Protein AF-A0A3D3W5W2-F1 (afdb_monomer_lite)

Structure (mmCIF, N/CA/C/O backbone):
data_AF-A0A3D3W5W2-F1
#
_entry.id   AF-A0A3D3W5W2-F1
#
loop_
_atom_site.group_PDB
_atom_site.id
_atom_site.type_symbol
_atom_site.label_atom_id
_atom_site.label_alt_id
_atom_site.label_comp_id
_atom_site.label_asym_id
_atom_site.label_entity_id
_atom_site.label_seq_id
_atom_site.pdbx_PDB_ins_code
_atom_site.Cartn_x
_atom_site.Cartn_y
_atom_site.Cartn_z
_atom_site.occupancy
_atom_site.B_iso_or_equiv
_atom_site.auth_seq_id
_atom_site.auth_comp_id
_atom_site.auth_asym_id
_atom_site.auth_atom_id
_atom_site.pdbx_PDB_model_num
ATOM 1 N N . MET A 1 1 ? -45.439 21.645 -24.881 1.00 37.16 1 MET A N 1
ATOM 2 C CA . MET A 1 1 ? -45.543 20.196 -24.596 1.00 37.16 1 MET A CA 1
ATOM 3 C C . MET A 1 1 ? -44.352 19.544 -25.280 1.00 37.16 1 MET A C 1
ATOM 5 O O . MET A 1 1 ? -44.329 19.489 -26.495 1.00 37.16 1 MET A O 1
ATOM 9 N N . SER A 1 2 ? -43.215 19.519 -24.592 1.00 44.22 2 SER A N 1
ATOM 10 C CA . SER A 1 2 ? -42.729 18.391 -23.783 1.00 44.22 2 SER A CA 1
ATOM 11 C C . SER A 1 2 ? -42.219 17.242 -24.650 1.00 44.22 2 SER A C 1
ATOM 13 O O . SER A 1 2 ? -42.988 16.425 -25.145 1.00 44.22 2 SER A O 1
ATOM 15 N N . SER A 1 3 ? -40.905 17.219 -24.826 1.00 42.53 3 SER A N 1
ATOM 16 C CA . SER A 1 3 ? -40.090 16.011 -24.955 1.00 42.53 3 SER A CA 1
ATOM 17 C C . SER A 1 3 ? -38.682 16.429 -24.550 1.00 42.53 3 SER A C 1
ATOM 19 O O . SER A 1 3 ? -37.838 16.736 -25.384 1.00 42.53 3 SER A O 1
ATOM 21 N N . ALA A 1 4 ? -38.497 16.586 -23.239 1.00 44.78 4 ALA A N 1
ATOM 22 C CA . ALA A 1 4 ? -37.175 16.690 -22.652 1.00 44.78 4 ALA A CA 1
ATOM 23 C C . ALA A 1 4 ? -36.595 15.274 -22.603 1.00 44.78 4 ALA A C 1
ATOM 25 O O . ALA A 1 4 ? -37.154 14.385 -21.965 1.00 44.78 4 ALA A O 1
ATOM 26 N N . ASN A 1 5 ? -35.513 15.091 -23.346 1.00 48.34 5 ASN A N 1
ATOM 27 C CA . ASN A 1 5 ? -34.549 14.018 -23.191 1.00 48.34 5 ASN A CA 1
ATOM 28 C C . ASN A 1 5 ? -33.901 14.175 -21.803 1.00 48.34 5 ASN A C 1
ATOM 30 O O . ASN A 1 5 ? -33.282 15.218 -21.587 1.00 48.34 5 ASN A O 1
ATOM 34 N N . PRO A 1 6 ? -34.046 13.239 -20.849 1.00 50.38 6 PRO A N 1
ATOM 35 C CA . PRO A 1 6 ? -33.199 13.261 -19.671 1.00 50.38 6 PRO A CA 1
ATOM 36 C C . PRO A 1 6 ? -31.834 12.738 -20.107 1.00 50.38 6 PRO A C 1
ATOM 38 O O . PRO A 1 6 ? -31.633 11.542 -20.318 1.00 50.38 6 PRO A O 1
ATOM 41 N N . GLU A 1 7 ? -30.927 13.679 -20.338 1.00 49.38 7 GLU A N 1
ATOM 42 C CA . GLU A 1 7 ? -29.509 13.399 -20.445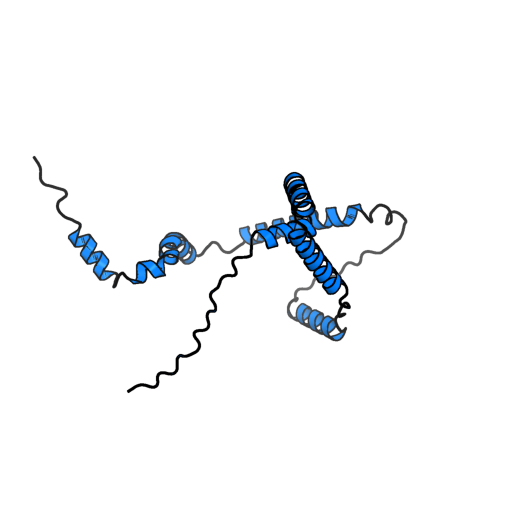 1.00 49.38 7 GLU A CA 1
ATOM 43 C C . GLU A 1 7 ? -29.081 12.614 -19.204 1.00 49.38 7 GLU A C 1
ATOM 45 O O . GLU A 1 7 ? -29.350 13.006 -18.074 1.00 49.38 7 GLU A O 1
ATOM 50 N N . SER A 1 8 ? -28.489 11.455 -19.482 1.00 48.88 8 SER A N 1
ATOM 51 C CA . SER A 1 8 ? -27.499 10.742 -18.686 1.00 48.88 8 SER A CA 1
ATOM 52 C C . SER A 1 8 ? -26.697 11.690 -17.787 1.00 48.88 8 SER A C 1
ATOM 54 O O . SER A 1 8 ? -25.636 12.173 -18.179 1.00 48.88 8 SER A O 1
ATOM 56 N N . GLU A 1 9 ? -27.205 11.926 -16.583 1.00 44.78 9 GLU A N 1
ATOM 57 C CA . GLU A 1 9 ? -26.443 12.471 -15.470 1.00 44.78 9 GLU A CA 1
ATOM 58 C C . GLU A 1 9 ? -25.466 11.366 -15.058 1.00 44.78 9 GLU A C 1
ATOM 60 O O . GLU A 1 9 ? -25.831 10.373 -14.431 1.00 44.78 9 GLU A O 1
ATOM 65 N N . SER A 1 10 ? -24.246 11.468 -15.580 1.00 45.69 10 SER A N 1
ATOM 66 C CA . SER A 1 10 ? -23.102 10.666 -15.176 1.00 45.69 10 SER A CA 1
ATOM 67 C C . SER A 1 10 ? -22.819 10.962 -13.708 1.00 45.69 10 SER A C 1
ATOM 69 O O . SER A 1 10 ? -22.255 12.004 -13.368 1.00 45.69 10 SER A O 1
ATOM 71 N N . ASP A 1 11 ? -23.265 10.038 -12.868 1.00 48.31 11 ASP A N 1
ATOM 72 C CA . ASP A 1 11 ? -23.081 9.951 -11.422 1.00 48.31 11 ASP A CA 1
ATOM 73 C C . ASP A 1 11 ? -21.604 9.633 -11.084 1.00 48.31 11 ASP A C 1
ATOM 75 O O . ASP A 1 11 ? -21.271 8.634 -10.456 1.00 48.31 11 ASP A O 1
ATOM 79 N N . ASP A 1 12 ? -20.673 10.460 -11.574 1.00 47.12 12 ASP A N 1
ATOM 80 C CA . ASP A 1 12 ? -19.216 10.285 -11.433 1.00 47.12 12 ASP A CA 1
ATOM 81 C C . ASP A 1 12 ? -18.683 10.802 -10.076 1.00 47.12 12 ASP A C 1
ATOM 83 O O . ASP A 1 12 ? -17.543 11.259 -9.966 1.00 47.12 12 ASP A O 1
ATOM 87 N N . ALA A 1 13 ? -19.499 10.758 -9.020 1.00 48.09 13 ALA A N 1
ATOM 88 C CA . ALA A 1 13 ? -19.106 11.219 -7.687 1.00 48.09 13 ALA A CA 1
ATOM 89 C C . ALA A 1 13 ? -19.543 10.301 -6.535 1.00 48.09 13 ALA A C 1
ATOM 91 O O . ALA A 1 13 ? -19.502 10.731 -5.380 1.00 48.09 13 ALA A O 1
ATOM 92 N N . ASP A 1 14 ? -19.865 9.034 -6.804 1.00 48.47 14 ASP A N 1
ATOM 93 C CA . ASP A 1 14 ? -19.836 8.011 -5.757 1.00 48.47 14 ASP A CA 1
ATOM 94 C C . ASP A 1 14 ? -18.369 7.691 -5.440 1.00 48.47 14 ASP A C 1
ATOM 96 O O . ASP A 1 14 ? -17.734 6.797 -6.003 1.00 48.47 14 ASP A O 1
ATOM 100 N N . LEU A 1 15 ? -17.796 8.487 -4.535 1.00 49.72 15 LEU A N 1
ATOM 101 C CA . LEU A 1 15 ? -16.603 8.117 -3.787 1.00 49.72 15 LEU A CA 1
ATOM 102 C C . LEU A 1 15 ? -16.889 6.751 -3.166 1.00 49.72 15 LEU A C 1
ATOM 104 O O . LEU A 1 15 ? -17.657 6.669 -2.212 1.00 49.72 15 LEU A O 1
ATOM 108 N N . HIS A 1 16 ? -16.317 5.694 -3.746 1.00 55.59 16 HIS A N 1
ATOM 109 C CA . HIS A 1 16 ? -16.427 4.332 -3.244 1.00 55.59 16 HIS A CA 1
ATOM 110 C C . HIS A 1 16 ? -16.138 4.328 -1.742 1.00 55.59 16 HIS A C 1
ATOM 112 O O . HIS A 1 16 ? -14.983 4.411 -1.324 1.00 55.59 16 HIS A O 1
ATOM 118 N N . GLU A 1 17 ? -17.188 4.254 -0.926 1.00 56.84 17 GLU A N 1
ATOM 119 C CA . GLU A 1 17 ? -17.054 3.935 0.483 1.00 56.84 17 GLU A CA 1
ATOM 120 C C . GLU A 1 17 ? -16.552 2.495 0.518 1.00 56.84 17 GLU A C 1
ATOM 122 O O . GLU A 1 17 ? -17.310 1.539 0.350 1.00 56.84 17 GLU A O 1
ATOM 127 N N . THR A 1 18 ? -15.227 2.348 0.571 1.00 69.75 18 THR A N 1
ATOM 128 C CA . THR A 1 18 ? -14.586 1.043 0.624 1.00 69.75 18 THR A CA 1
ATOM 129 C C . THR A 1 18 ? -15.119 0.349 1.861 1.00 69.75 18 THR A C 1
ATOM 131 O O . THR A 1 18 ? -14.894 0.826 2.974 1.00 69.75 18 THR A O 1
ATOM 134 N N . ASP A 1 19 ? -15.847 -0.751 1.658 1.00 86.12 19 ASP A N 1
ATOM 135 C CA . ASP A 1 19 ? -16.437 -1.517 2.748 1.00 86.12 19 ASP A CA 1
ATOM 136 C C . ASP A 1 19 ? -15.345 -1.800 3.797 1.00 86.12 19 ASP A C 1
ATOM 138 O O . ASP A 1 19 ? -14.353 -2.470 3.481 1.00 86.12 19 ASP A O 1
ATOM 142 N N . PRO A 1 20 ? -15.477 -1.289 5.035 1.00 88.50 20 PRO A N 1
ATOM 143 C CA . PRO A 1 20 ? -14.449 -1.440 6.058 1.00 88.50 20 PRO A CA 1
ATOM 144 C C . PRO A 1 20 ? -14.138 -2.912 6.345 1.00 88.50 20 PRO A C 1
ATOM 146 O O . PRO A 1 20 ? -13.010 -3.239 6.712 1.00 88.50 20 PRO A O 1
ATOM 149 N N . ARG A 1 21 ? -15.101 -3.818 6.123 1.00 89.19 21 ARG A N 1
ATOM 150 C CA . ARG A 1 21 ? -14.888 -5.263 6.263 1.00 89.19 21 ARG A CA 1
ATOM 151 C C . ARG A 1 21 ? -14.048 -5.853 5.146 1.00 89.19 21 ARG A C 1
ATOM 153 O O . ARG A 1 21 ? -13.280 -6.777 5.398 1.00 89.19 21 ARG A O 1
ATOM 160 N N . LEU A 1 22 ? -14.168 -5.326 3.932 1.00 91.00 22 LEU A N 1
ATOM 161 C CA . LEU A 1 22 ? -13.313 -5.728 2.822 1.00 91.00 22 LEU A CA 1
ATOM 162 C C . LEU A 1 22 ? -11.871 -5.278 3.073 1.00 91.00 22 LEU A C 1
ATOM 164 O O . LEU A 1 22 ? -10.954 -6.076 2.909 1.00 91.00 22 LEU A O 1
ATOM 168 N N . THR A 1 23 ? -11.683 -4.036 3.526 1.00 92.88 23 THR A N 1
ATOM 169 C CA . THR A 1 23 ? -10.363 -3.489 3.876 1.00 92.88 23 THR A CA 1
ATOM 170 C C . TH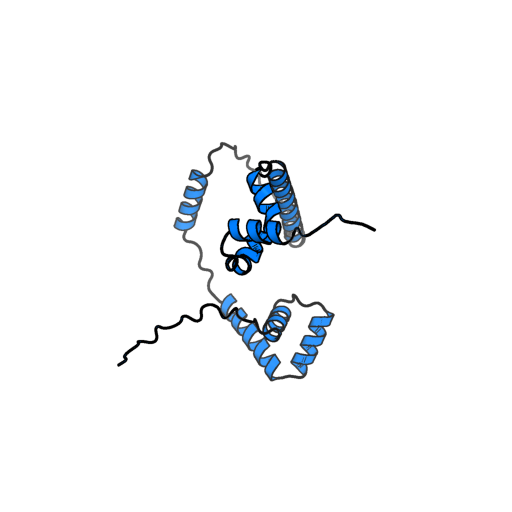R A 1 23 ? -9.682 -4.318 4.965 1.00 92.88 23 THR A C 1
ATOM 172 O O . THR A 1 23 ? -8.524 -4.687 4.817 1.00 92.88 23 THR A O 1
ATOM 175 N N . GLU A 1 24 ? -10.411 -4.675 6.025 1.00 94.31 24 GLU A N 1
ATOM 176 C CA . GLU A 1 24 ? -9.907 -5.513 7.122 1.00 94.31 24 GLU A CA 1
ATOM 177 C C . GLU A 1 24 ? -9.512 -6.925 6.654 1.00 94.31 24 GLU A C 1
ATOM 179 O O . GLU A 1 24 ? -8.484 -7.454 7.070 1.00 94.31 24 GLU A O 1
ATOM 184 N N . LEU A 1 25 ? -10.290 -7.527 5.748 1.00 94.81 25 LEU A N 1
ATOM 185 C CA . LEU A 1 25 ? -9.972 -8.824 5.144 1.00 94.81 25 LEU A CA 1
ATOM 186 C C . LEU A 1 25 ? -8.735 -8.774 4.243 1.00 94.81 25 LEU A C 1
ATOM 188 O O . LEU A 1 25 ? -7.941 -9.711 4.256 1.00 94.81 25 LEU A O 1
ATOM 192 N N . VAL A 1 26 ? -8.573 -7.708 3.458 1.00 94.06 26 VAL A N 1
ATOM 193 C CA . VAL A 1 26 ? -7.381 -7.515 2.620 1.00 94.06 26 VAL A CA 1
ATOM 194 C C . VAL A 1 26 ? -6.145 -7.325 3.500 1.00 94.06 26 VAL A C 1
ATOM 196 O O . VAL A 1 26 ? -5.175 -8.049 3.298 1.00 94.06 26 VAL A O 1
ATOM 199 N N . ALA A 1 27 ? -6.239 -6.476 4.529 1.00 94.62 27 ALA A N 1
ATOM 200 C CA . ALA A 1 27 ? -5.174 -6.247 5.509 1.00 94.62 27 ALA A CA 1
ATOM 201 C C . ALA A 1 27 ? -4.803 -7.517 6.309 1.00 94.62 27 ALA A C 1
ATOM 203 O O . ALA A 1 27 ? -3.687 -7.689 6.797 1.00 94.62 27 ALA A O 1
ATOM 204 N N . TYR A 1 28 ? -5.758 -8.434 6.497 1.00 94.94 28 TYR A N 1
ATOM 205 C CA . TYR A 1 28 ? -5.468 -9.744 7.081 1.00 94.94 28 TYR A CA 1
ATOM 206 C C . TYR A 1 28 ? -4.665 -10.630 6.116 1.00 94.94 28 TYR A C 1
ATOM 208 O O . TYR A 1 28 ? -3.731 -11.311 6.535 1.00 94.94 28 TYR A O 1
ATOM 216 N N . LEU A 1 29 ? -5.018 -10.628 4.826 1.00 94.56 29 LEU A N 1
ATOM 217 C CA . LEU A 1 29 ? -4.381 -11.470 3.808 1.00 94.56 29 LEU A CA 1
ATOM 218 C C . LEU A 1 29 ? -2.971 -10.999 3.422 1.00 94.56 29 LEU A C 1
ATOM 220 O O . LEU A 1 29 ? -2.127 -11.837 3.105 1.00 94.56 29 LEU A O 1
ATOM 224 N N . ASP A 1 30 ? -2.705 -9.692 3.438 1.00 93.38 30 ASP A N 1
ATOM 225 C CA . ASP A 1 30 ? -1.370 -9.130 3.184 1.00 93.38 30 ASP A CA 1
ATOM 226 C C . ASP A 1 30 ? -0.469 -9.097 4.438 1.00 93.38 30 ASP A C 1
ATOM 228 O O . ASP A 1 30 ? 0.753 -8.965 4.320 1.00 93.38 30 ASP A O 1
ATOM 232 N N . GLY A 1 31 ? -1.054 -9.303 5.623 1.00 94.88 31 GLY A N 1
ATOM 233 C CA . GLY A 1 31 ? -0.354 -9.316 6.903 1.00 94.88 31 GLY A CA 1
ATOM 234 C C . GLY A 1 31 ? -0.087 -7.929 7.494 1.00 94.88 31 GLY A C 1
ATOM 235 O O . GLY A 1 31 ? 0.795 -7.807 8.346 1.00 94.88 31 GLY A O 1
ATOM 236 N N . GLU A 1 32 ? -0.811 -6.891 7.070 1.00 96.06 32 GLU A N 1
ATOM 237 C CA . GLU A 1 32 ? -0.703 -5.533 7.619 1.00 96.06 32 GLU A CA 1
ATOM 238 C C . GLU A 1 32 ? -1.384 -5.360 8.990 1.00 96.06 32 GLU A C 1
ATOM 240 O O . GLU A 1 32 ? -1.113 -4.380 9.689 1.00 96.06 32 GLU A O 1
ATOM 245 N N . LEU A 1 33 ? -2.232 -6.304 9.419 1.00 95.00 33 LEU A N 1
ATOM 246 C CA . LEU A 1 33 ? -2.846 -6.277 10.753 1.00 95.00 33 LEU A CA 1
ATOM 247 C C . LEU A 1 33 ? -1.839 -6.543 11.882 1.00 95.00 33 LEU A C 1
ATOM 249 O O . LEU A 1 33 ? -0.932 -7.374 11.773 1.00 95.00 33 LEU A O 1
ATOM 253 N N . SER A 1 34 ? -2.047 -5.891 13.031 1.00 95.38 34 SER A N 1
ATOM 254 C CA . SER A 1 34 ? -1.318 -6.234 14.255 1.00 95.38 34 SER A CA 1
ATOM 255 C C . SER A 1 34 ? -1.674 -7.643 14.750 1.00 95.38 34 SER A C 1
ATOM 257 O O . SER A 1 34 ? -2.690 -8.222 14.369 1.00 95.38 34 SER A O 1
ATOM 259 N N . ALA A 1 35 ? -0.855 -8.210 15.642 1.00 93.62 35 ALA A N 1
ATOM 260 C CA . ALA A 1 35 ? -1.094 -9.553 16.181 1.00 93.62 35 ALA A CA 1
ATOM 261 C C . ALA A 1 35 ? -2.464 -9.683 16.879 1.00 93.62 35 ALA A C 1
ATOM 263 O O . ALA A 1 35 ? -3.146 -10.691 16.718 1.00 93.62 35 ALA A O 1
ATOM 264 N N . GLU A 1 36 ? -2.876 -8.647 17.613 1.00 95.12 36 GLU A N 1
ATOM 265 C CA . GLU A 1 36 ? -4.158 -8.604 18.327 1.00 95.12 36 GLU A CA 1
ATOM 266 C C . GLU A 1 36 ? -5.345 -8.522 17.351 1.00 95.12 36 GLU A C 1
ATOM 268 O O . GLU A 1 36 ? -6.359 -9.202 17.520 1.00 95.12 36 GLU A O 1
ATOM 273 N N . GLU A 1 37 ? -5.214 -7.717 16.295 1.00 93.62 37 GLU A N 1
ATOM 274 C CA . GLU A 1 37 ? -6.240 -7.580 15.258 1.00 93.62 37 GLU A CA 1
ATOM 275 C C . GLU A 1 37 ? -6.363 -8.844 14.408 1.00 93.62 37 GLU A C 1
ATOM 277 O O . GLU A 1 37 ? -7.480 -9.263 14.103 1.00 93.62 37 GLU A O 1
ATOM 282 N N . SER A 1 38 ? -5.233 -9.471 14.079 1.00 94.50 38 SER A N 1
ATOM 283 C CA . SER A 1 38 ? -5.174 -10.733 13.346 1.00 94.50 38 SER A CA 1
ATOM 284 C C . SER A 1 38 ? -5.865 -11.857 14.120 1.00 94.50 38 SER A C 1
ATOM 286 O O . SER A 1 38 ? -6.741 -12.526 13.576 1.00 94.50 38 SER A O 1
ATOM 288 N N . GLU A 1 39 ? -5.587 -11.997 15.423 1.00 95.88 39 GLU A N 1
ATOM 289 C CA . GLU A 1 39 ? -6.240 -13.006 16.268 1.00 95.88 39 GLU A CA 1
ATOM 290 C C . GLU A 1 39 ? -7.766 -12.806 16.327 1.00 95.88 39 GLU A C 1
ATOM 292 O O . GLU A 1 39 ? -8.538 -13.767 16.257 1.00 95.88 39 GLU A O 1
ATOM 297 N N . ARG A 1 40 ? -8.231 -11.553 16.399 1.00 95.62 40 ARG A N 1
ATOM 298 C CA . ARG A 1 40 ? -9.666 -11.233 16.343 1.00 95.62 40 ARG A CA 1
ATOM 299 C C . ARG A 1 40 ? -10.281 -11.642 15.002 1.00 95.62 40 ARG A C 1
ATOM 301 O O . ARG A 1 40 ? -11.337 -12.275 14.986 1.00 95.62 40 ARG A O 1
ATOM 308 N N . VAL A 1 41 ? -9.636 -11.296 13.889 1.00 95.12 41 VAL A N 1
ATOM 309 C CA . VAL A 1 41 ? -10.122 -11.636 12.543 1.00 95.12 41 VAL A CA 1
ATOM 310 C C . VAL A 1 41 ? -10.136 -13.155 12.338 1.00 95.12 41 VAL A C 1
ATOM 312 O O . VAL A 1 41 ? -11.109 -13.688 11.804 1.00 95.12 41 VAL A O 1
ATOM 315 N N . GLU A 1 42 ? -9.146 -13.885 12.855 1.00 95.25 42 GLU A N 1
ATOM 316 C CA . GLU A 1 42 ? -9.113 -15.353 12.848 1.00 95.25 42 GLU A CA 1
ATOM 317 C C . GLU A 1 42 ? -10.285 -15.979 13.609 1.00 95.25 42 GLU A C 1
ATOM 319 O O . GLU A 1 42 ? -10.920 -16.920 13.119 1.00 95.25 42 GLU A O 1
ATOM 324 N N . GLN A 1 43 ? -10.622 -15.444 14.784 1.00 95.75 43 GLN A N 1
ATOM 325 C CA . GLN A 1 43 ? -11.792 -15.890 15.541 1.00 95.75 43 GLN A CA 1
ATOM 326 C C . GLN A 1 43 ? -13.094 -15.635 14.764 1.00 95.75 43 GLN A C 1
ATOM 328 O O . GLN A 1 43 ? -13.974 -16.502 14.722 1.00 95.75 43 GLN A O 1
ATOM 333 N N . GLU A 1 44 ? -13.215 -14.486 14.095 1.00 94.19 44 GLU A N 1
ATOM 334 C CA . GLU A 1 44 ? -14.373 -14.168 13.253 1.00 94.19 44 GLU A CA 1
ATOM 335 C C . GLU A 1 44 ? -14.465 -15.087 12.022 1.00 94.19 44 GLU A C 1
ATOM 337 O O . GLU A 1 44 ? -15.538 -15.626 11.733 1.00 94.19 44 GLU A O 1
ATOM 342 N N . LEU A 1 45 ? -13.345 -15.350 11.344 1.00 94.31 45 LEU A N 1
ATOM 343 C CA . LEU A 1 45 ? -13.226 -16.305 10.233 1.00 94.31 45 LEU A CA 1
ATOM 344 C C . LEU A 1 45 ? -13.569 -17.737 10.664 1.00 94.31 45 LEU A C 1
ATOM 346 O O . LEU A 1 45 ? -14.165 -18.501 9.891 1.00 94.31 45 LEU A O 1
ATOM 350 N N . ALA A 1 46 ? -13.220 -18.124 11.893 1.00 94.06 46 ALA A N 1
ATOM 351 C CA . ALA A 1 46 ? -13.575 -19.415 12.474 1.00 94.06 46 ALA A CA 1
ATOM 352 C C . ALA A 1 46 ? -15.089 -19.522 12.725 1.00 94.06 46 ALA A C 1
ATOM 354 O O . ALA A 1 46 ? -15.693 -20.552 12.403 1.00 94.06 46 ALA A O 1
ATOM 355 N N . ALA A 1 47 ? -15.706 -18.451 13.228 1.00 94.69 47 ALA A N 1
ATOM 356 C CA . ALA A 1 47 ? -17.126 -18.399 13.564 1.00 94.69 47 ALA A CA 1
ATOM 357 C C . ALA A 1 47 ? -18.052 -18.221 12.345 1.00 94.69 47 ALA A C 1
ATOM 359 O O . ALA A 1 47 ? -19.187 -18.701 12.368 1.00 94.69 47 ALA A O 1
ATOM 360 N N . GLN A 1 48 ? -17.595 -17.551 11.281 1.00 95.56 48 GLN A N 1
ATOM 361 C CA . GLN A 1 48 ? -18.432 -17.132 10.153 1.00 95.56 48 GLN A CA 1
ATOM 362 C C . GLN A 1 48 ? -17.991 -17.775 8.823 1.00 95.56 48 GLN A C 1
ATOM 364 O O . GLN A 1 48 ? -17.105 -17.265 8.134 1.00 95.56 48 GLN A O 1
ATOM 369 N N . PRO A 1 49 ? -18.663 -18.854 8.366 1.00 93.50 49 PRO A N 1
ATOM 370 C CA . PRO A 1 49 ? -18.322 -19.522 7.107 1.00 93.50 49 PRO A CA 1
ATOM 371 C C . PRO A 1 49 ? -18.447 -18.632 5.863 1.00 93.50 49 PRO A C 1
ATOM 373 O O . PRO A 1 49 ? -17.772 -18.869 4.866 1.00 93.50 49 PRO A O 1
ATOM 376 N N . ALA A 1 50 ? -19.332 -17.630 5.888 1.00 91.00 50 ALA A N 1
ATOM 377 C CA . ALA A 1 50 ? -19.486 -16.688 4.781 1.00 91.00 50 ALA A CA 1
ATOM 378 C C . ALA A 1 50 ? -18.265 -15.769 4.640 1.00 91.00 50 ALA A C 1
ATOM 380 O O . ALA A 1 50 ? -17.778 -15.587 3.529 1.00 91.00 50 ALA A O 1
ATOM 381 N N . LEU A 1 51 ? -17.743 -15.272 5.764 1.00 92.50 51 LEU A N 1
ATOM 382 C CA . LEU A 1 51 ? -16.555 -14.423 5.804 1.00 92.50 51 LEU A CA 1
ATOM 383 C C . LEU A 1 51 ? -15.318 -15.180 5.308 1.00 92.50 51 LEU A C 1
ATOM 385 O O . LEU A 1 51 ? -14.561 -14.664 4.492 1.00 92.50 51 LEU A O 1
ATOM 389 N N . ARG A 1 52 ? -15.188 -16.453 5.700 1.00 93.56 52 ARG A N 1
ATOM 390 C CA . ARG A 1 52 ? -14.125 -17.343 5.211 1.00 93.56 52 ARG A CA 1
ATOM 391 C C . ARG A 1 52 ? -14.144 -17.507 3.695 1.00 93.56 52 ARG A C 1
ATOM 393 O O . ARG A 1 52 ? -13.112 -17.380 3.058 1.00 93.56 52 ARG A O 1
ATOM 400 N N . ARG A 1 53 ? -15.326 -17.706 3.102 1.00 95.06 53 ARG A N 1
ATOM 401 C CA . ARG A 1 53 ? -15.458 -17.798 1.638 1.00 95.06 53 ARG A CA 1
ATOM 402 C C . ARG A 1 53 ? -15.045 -16.513 0.921 1.00 95.06 53 ARG A C 1
ATOM 404 O O . ARG A 1 53 ? -14.521 -16.601 -0.184 1.00 95.06 53 ARG A O 1
ATOM 411 N N . ASN A 1 54 ? -15.284 -15.347 1.524 1.00 92.75 54 ASN A N 1
ATOM 412 C CA . ASN A 1 54 ? -14.818 -14.077 0.966 1.00 92.75 54 ASN A CA 1
ATOM 413 C C . ASN A 1 54 ? -13.288 -13.982 1.017 1.00 92.75 54 ASN A C 1
ATOM 415 O O . ASN A 1 54 ? -12.682 -13.662 -0.002 1.00 92.75 54 ASN A O 1
ATOM 419 N N . ALA A 1 55 ? -12.671 -14.336 2.151 1.00 93.44 55 ALA A N 1
ATOM 420 C CA . ALA A 1 55 ? -11.213 -14.402 2.283 1.00 93.44 55 ALA A CA 1
ATOM 421 C C . ALA A 1 55 ? -10.588 -15.351 1.246 1.00 93.44 55 ALA A C 1
ATOM 423 O O . ALA A 1 55 ? -9.701 -14.951 0.497 1.00 93.44 55 ALA A O 1
ATOM 424 N N . ASP A 1 56 ? -11.124 -16.571 1.128 1.00 94.94 56 ASP A N 1
ATOM 425 C CA . ASP A 1 56 ? -10.667 -17.578 0.162 1.00 94.94 56 ASP A CA 1
ATOM 426 C C . ASP A 1 56 ? -10.808 -17.088 -1.294 1.00 94.94 56 ASP A C 1
ATOM 428 O O . ASP A 1 56 ? -9.989 -17.402 -2.161 1.00 94.94 56 ASP A O 1
ATOM 432 N N . GLY A 1 57 ? -11.870 -16.331 -1.589 1.00 95.50 57 GLY A N 1
ATOM 433 C CA . GLY A 1 57 ? -12.107 -15.743 -2.906 1.00 95.50 57 GLY A CA 1
ATOM 434 C C . GLY A 1 57 ? -11.088 -14.661 -3.263 1.00 95.50 57 GLY A C 1
ATOM 435 O O . GLY A 1 57 ? -10.577 -14.649 -4.388 1.00 95.50 57 GLY A O 1
ATOM 436 N N . LEU A 1 58 ? -10.767 -13.784 -2.309 1.00 95.00 58 LEU A N 1
ATOM 437 C CA . LEU A 1 58 ? -9.734 -12.757 -2.461 1.00 95.00 58 LEU A CA 1
ATOM 438 C C . LEU A 1 58 ? -8.357 -13.395 -2.658 1.00 95.00 58 LEU A C 1
ATOM 440 O O . LEU A 1 58 ? -7.683 -13.083 -3.639 1.00 95.00 58 LEU A O 1
ATOM 444 N N . ASP A 1 59 ? -7.985 -14.346 -1.801 1.00 94.69 59 ASP A N 1
ATOM 445 C CA . ASP A 1 59 ? -6.718 -15.078 -1.900 1.00 94.69 59 ASP A CA 1
ATOM 446 C C . ASP A 1 59 ? -6.573 -15.781 -3.259 1.00 94.69 59 ASP A C 1
ATOM 448 O O . ASP A 1 59 ? -5.579 -15.614 -3.967 1.00 94.69 59 ASP A O 1
ATOM 452 N N . ARG A 1 60 ? -7.615 -16.486 -3.714 1.00 95.19 60 ARG A N 1
ATOM 453 C CA . ARG A 1 60 ? -7.606 -17.125 -5.037 1.00 95.19 60 ARG A CA 1
ATOM 454 C C . ARG A 1 60 ? -7.453 -16.116 -6.177 1.00 95.19 60 ARG A C 1
ATOM 456 O O . ARG A 1 60 ? -6.780 -16.419 -7.161 1.00 95.19 60 ARG A O 1
ATOM 463 N N . THR A 1 61 ? -8.074 -14.945 -6.070 1.00 94.69 61 THR A N 1
ATOM 464 C CA . THR A 1 61 ? -7.950 -13.887 -7.083 1.00 94.69 61 THR A CA 1
ATOM 465 C C . THR A 1 61 ? -6.515 -13.368 -7.144 1.00 94.69 61 THR A C 1
ATOM 467 O O . THR A 1 61 ? -5.952 -13.256 -8.232 1.00 94.69 61 THR A O 1
ATOM 470 N N . TRP A 1 62 ? -5.878 -13.154 -5.991 1.00 91.75 62 TRP A N 1
ATOM 471 C CA . TRP A 1 62 ? -4.462 -12.793 -5.913 1.00 91.75 62 TRP A CA 1
ATOM 472 C C . TRP A 1 62 ? -3.542 -13.874 -6.483 1.00 91.75 62 TRP A C 1
ATOM 474 O O . TRP A 1 62 ? -2.626 -13.563 -7.243 1.00 91.75 62 TRP A O 1
ATOM 484 N N . GLN A 1 63 ? -3.815 -15.151 -6.209 1.00 92.38 63 GLN A N 1
ATOM 485 C CA . GLN A 1 63 ? -3.075 -16.259 -6.820 1.00 92.38 63 GLN A CA 1
ATOM 486 C C . GLN A 1 63 ? -3.205 -16.269 -8.350 1.00 92.38 63 GLN A C 1
ATOM 488 O O . GLN A 1 63 ? -2.219 -16.512 -9.044 1.00 92.38 63 GLN A O 1
ATOM 493 N N . MET A 1 64 ? -4.395 -15.981 -8.889 1.00 94.94 64 MET A N 1
ATOM 494 C CA . MET A 1 64 ? -4.596 -15.853 -10.338 1.00 94.94 64 MET A CA 1
ATOM 495 C C . MET A 1 64 ? -3.822 -14.668 -10.914 1.00 94.94 64 MET A C 1
ATOM 497 O O . MET A 1 64 ? -3.236 -14.810 -11.982 1.00 94.94 64 MET A O 1
ATOM 501 N N . LEU A 1 65 ? -3.784 -13.532 -10.210 1.00 91.62 65 LEU A N 1
ATOM 502 C CA . LEU A 1 65 ? -2.996 -12.368 -10.618 1.00 91.62 65 LEU A CA 1
ATOM 503 C C . LEU A 1 65 ? -1.496 -12.685 -10.655 1.00 91.62 65 LEU A C 1
ATOM 505 O O . LEU A 1 65 ? -0.811 -12.345 -11.615 1.00 91.62 65 LEU A O 1
ATOM 509 N N . ASN A 1 66 ? -1.004 -13.413 -9.655 1.00 87.25 66 ASN A N 1
ATOM 510 C CA . ASN A 1 66 ? 0.386 -13.866 -9.594 1.00 87.25 66 ASN A CA 1
ATOM 511 C C . ASN A 1 66 ? 0.730 -14.921 -10.656 1.00 87.25 66 ASN A C 1
ATOM 513 O O . ASN A 1 66 ? 1.903 -15.134 -10.950 1.00 87.25 66 ASN A O 1
ATOM 517 N N . ALA A 1 67 ? -0.273 -15.592 -11.224 1.00 89.75 67 ALA A N 1
ATOM 518 C CA . ALA A 1 67 ? -0.086 -16.553 -12.302 1.00 89.75 67 ALA A CA 1
ATOM 519 C C . ALA A 1 67 ? 0.031 -15.895 -13.689 1.00 89.75 67 ALA A C 1
ATOM 521 O O . ALA A 1 67 ? 0.241 -16.612 -14.671 1.00 89.75 67 ALA A O 1
ATOM 522 N N . LEU A 1 68 ? -0.116 -14.567 -13.800 1.00 89.56 68 LEU A N 1
ATOM 523 C CA . LEU A 1 68 ? 0.124 -13.875 -15.064 1.00 89.56 68 LEU A CA 1
ATOM 524 C C . LEU A 1 68 ? 1.601 -13.997 -15.460 1.00 89.56 68 LEU A C 1
ATOM 526 O O . LEU A 1 68 ? 2.506 -13.828 -14.645 1.00 89.56 68 LEU A O 1
ATOM 530 N N . GLU A 1 69 ? 1.832 -14.291 -16.739 1.00 83.06 69 GLU A N 1
ATOM 531 C CA . GLU A 1 69 ? 3.171 -14.315 -17.318 1.00 83.06 69 GLU A CA 1
ATOM 532 C C . GLU A 1 69 ? 3.776 -12.907 -17.297 1.00 83.06 69 GLU A C 1
ATOM 534 O O . GLU A 1 69 ? 3.112 -11.923 -17.636 1.00 83.06 69 GLU A O 1
ATOM 539 N N . ASP A 1 70 ? 5.047 -12.817 -16.907 1.00 73.25 70 ASP A N 1
ATOM 540 C CA . ASP A 1 70 ? 5.766 -11.552 -16.874 1.00 73.25 70 ASP A CA 1
ATOM 541 C C . ASP A 1 70 ? 5.980 -11.062 -18.312 1.00 73.25 70 ASP A C 1
ATOM 543 O O . ASP A 1 70 ? 6.718 -11.663 -19.103 1.00 73.25 70 ASP A O 1
ATOM 547 N N . ALA A 1 71 ? 5.291 -9.984 -18.685 1.00 73.75 71 ALA A N 1
ATOM 548 C CA . ALA A 1 71 ? 5.413 -9.378 -20.001 1.00 73.75 71 ALA A CA 1
ATOM 549 C C . ALA A 1 71 ? 6.773 -8.674 -20.103 1.00 73.75 71 ALA A C 1
ATOM 551 O O . ALA A 1 71 ? 6.898 -7.467 -19.888 1.00 73.75 71 ALA A O 1
ATOM 552 N N . GLY A 1 72 ? 7.813 -9.445 -20.428 1.00 71.94 72 GLY A N 1
ATOM 553 C CA . GLY A 1 72 ? 9.171 -8.940 -20.574 1.00 71.94 72 GLY A CA 1
ATOM 554 C C . GLY A 1 72 ? 9.225 -7.766 -21.553 1.00 71.94 72 GLY A C 1
ATOM 555 O O . GLY A 1 72 ? 8.780 -7.861 -22.700 1.00 71.94 72 GLY A O 1
ATOM 556 N N . ALA A 1 73 ? 9.784 -6.638 -21.109 1.00 74.44 73 ALA A N 1
ATOM 557 C CA . ALA A 1 73 ? 9.937 -5.469 -21.962 1.00 74.44 73 ALA A CA 1
ATOM 558 C C . ALA A 1 73 ? 10.781 -5.815 -23.199 1.00 74.44 73 ALA A C 1
ATOM 560 O O . ALA A 1 73 ? 11.879 -6.366 -23.094 1.00 74.44 73 ALA A O 1
ATOM 561 N N . SER A 1 74 ? 10.282 -5.467 -24.390 1.00 77.38 74 SER A N 1
ATOM 562 C CA . SER A 1 74 ? 11.045 -5.675 -25.624 1.00 77.38 74 SER A CA 1
ATOM 563 C C . SER A 1 74 ? 12.368 -4.902 -25.572 1.00 77.38 74 SER A C 1
ATOM 565 O O . SER A 1 74 ? 12.424 -3.773 -25.081 1.00 77.38 74 SER A O 1
ATOM 567 N N . GLY A 1 75 ? 13.441 -5.467 -26.133 1.00 77.56 75 GLY A N 1
ATOM 568 C CA . GLY A 1 75 ? 14.745 -4.791 -26.168 1.00 77.56 75 GLY A CA 1
ATOM 569 C C . GLY A 1 75 ? 14.710 -3.415 -26.855 1.00 77.56 75 GLY A C 1
ATOM 570 O O . GLY A 1 75 ? 15.538 -2.558 -26.556 1.00 77.56 75 GLY A O 1
ATOM 571 N N . GLU A 1 76 ? 13.733 -3.166 -27.733 1.00 80.31 76 GLU A N 1
ATOM 572 C CA . GLU A 1 76 ? 13.472 -1.845 -28.322 1.00 80.31 76 GLU A CA 1
ATOM 573 C C . GLU A 1 76 ? 12.954 -0.823 -27.300 1.00 80.31 76 GLU A C 1
ATOM 575 O O . GLU A 1 76 ? 13.400 0.324 -27.316 1.00 80.31 76 GLU A O 1
ATOM 580 N N . PHE A 1 77 ? 12.088 -1.226 -26.362 1.00 80.44 77 PHE A N 1
ATOM 581 C CA . PHE A 1 77 ? 11.648 -0.352 -25.269 1.00 80.44 77 PHE A CA 1
ATOM 582 C C . PHE A 1 77 ? 12.839 0.081 -24.410 1.00 80.44 77 PHE A C 1
ATOM 584 O O . PHE A 1 77 ? 13.025 1.272 -24.172 1.00 80.44 77 PHE A O 1
ATOM 591 N N . THR A 1 78 ? 13.716 -0.856 -24.036 1.00 83.75 78 THR A N 1
ATOM 592 C CA . THR A 1 78 ? 14.937 -0.547 -23.276 1.00 83.75 78 THR A CA 1
ATOM 593 C C . THR A 1 78 ? 15.841 0.433 -24.023 1.00 83.75 78 THR A C 1
ATOM 595 O O . THR A 1 78 ? 16.313 1.405 -23.432 1.00 83.75 78 THR A O 1
ATOM 598 N N . LYS A 1 79 ? 16.062 0.229 -25.330 1.00 83.44 79 LYS A N 1
ATOM 599 C CA . LYS A 1 79 ? 16.863 1.149 -26.158 1.00 83.44 79 LYS A CA 1
ATOM 600 C C . LYS A 1 79 ? 16.236 2.535 -26.245 1.00 83.44 79 LYS A C 1
ATOM 602 O O . LYS A 1 79 ? 16.953 3.524 -26.124 1.00 83.44 79 LYS A O 1
ATOM 607 N N . ARG A 1 80 ? 14.918 2.617 -26.437 1.00 82.31 80 ARG A N 1
ATOM 608 C CA . ARG A 1 80 ? 14.183 3.885 -26.519 1.00 82.31 80 ARG A CA 1
ATOM 609 C C . ARG A 1 80 ? 14.219 4.643 -25.193 1.00 82.31 80 ARG A C 1
ATOM 611 O O . ARG A 1 80 ? 14.456 5.847 -25.202 1.00 82.31 80 ARG A O 1
ATOM 618 N N . THR A 1 81 ? 14.086 3.945 -24.068 1.00 80.75 81 THR A N 1
ATOM 619 C CA . THR A 1 81 ? 14.232 4.532 -22.730 1.00 80.75 81 THR A CA 1
ATOM 620 C C . THR A 1 81 ? 15.662 5.017 -22.493 1.00 80.75 81 THR A C 1
ATOM 622 O O . THR A 1 81 ? 15.856 6.161 -22.090 1.00 80.75 81 THR A O 1
ATOM 625 N N . LEU A 1 82 ? 16.681 4.219 -22.834 1.00 84.62 82 LEU A N 1
ATOM 626 C CA . LEU A 1 82 ? 18.085 4.643 -22.736 1.00 84.62 82 LEU A CA 1
ATOM 627 C C . LEU A 1 82 ? 18.411 5.839 -23.640 1.00 84.62 82 LEU A C 1
ATOM 629 O O . LEU A 1 82 ? 19.167 6.721 -23.234 1.00 84.62 82 LEU A O 1
ATOM 633 N N . ALA A 1 83 ? 17.844 5.892 -24.846 1.00 79.25 83 ALA A N 1
ATOM 634 C CA . ALA A 1 83 ? 17.988 7.033 -25.745 1.00 79.25 83 ALA A CA 1
ATOM 635 C C . ALA A 1 83 ? 17.334 8.291 -25.154 1.00 79.25 83 ALA A C 1
ATOM 637 O O . ALA A 1 83 ? 17.964 9.344 -25.153 1.00 79.25 83 ALA A O 1
ATOM 638 N N . SER A 1 84 ? 16.132 8.161 -24.578 1.00 71.56 84 SER A N 1
ATOM 639 C CA . SER A 1 84 ? 15.424 9.259 -23.910 1.00 71.56 84 SER A CA 1
ATOM 640 C C . SER A 1 84 ? 16.173 9.780 -22.679 1.00 71.56 84 SER A C 1
ATOM 642 O O . SER A 1 84 ? 16.223 10.988 -22.457 1.00 71.56 84 SER A O 1
ATOM 644 N N . ILE A 1 85 ? 16.791 8.896 -21.889 1.00 77.06 85 ILE A N 1
ATOM 645 C CA . ILE A 1 85 ? 17.612 9.296 -20.736 1.00 77.06 85 ILE A CA 1
ATOM 646 C C . ILE A 1 85 ? 18.876 10.017 -21.217 1.00 77.06 85 ILE A C 1
ATOM 648 O O . ILE A 1 85 ? 19.195 11.084 -20.706 1.00 77.06 85 ILE A O 1
ATOM 652 N N . ARG A 1 86 ? 19.567 9.506 -22.247 1.00 69.12 86 ARG A N 1
ATOM 653 C CA . ARG A 1 86 ? 20.757 10.171 -22.816 1.00 69.12 86 ARG A CA 1
ATOM 654 C C . ARG A 1 86 ? 20.460 11.545 -23.409 1.00 69.12 86 ARG A C 1
ATOM 656 O O . ARG A 1 86 ? 21.315 12.417 -23.329 1.00 69.12 86 ARG A O 1
ATOM 663 N N . THR A 1 87 ? 19.274 11.761 -23.974 1.00 59.56 87 THR A N 1
ATOM 664 C CA . THR A 1 87 ? 18.872 13.096 -24.447 1.00 59.56 87 THR A CA 1
ATOM 665 C C . THR A 1 87 ? 18.598 14.082 -23.309 1.00 59.56 87 THR A C 1
ATOM 667 O O . THR A 1 87 ? 18.685 15.284 -23.532 1.00 59.56 87 THR A O 1
ATOM 670 N N . VAL A 1 88 ? 18.297 13.598 -22.098 1.00 59.94 88 VAL A N 1
ATOM 671 C CA . VAL A 1 88 ? 18.051 14.427 -20.900 1.00 59.94 88 VAL A CA 1
ATOM 672 C C . VAL A 1 88 ? 19.329 14.603 -20.065 1.00 59.94 88 VAL A C 1
ATOM 674 O O . VAL A 1 88 ? 19.520 15.633 -19.426 1.00 59.94 88 VAL A O 1
ATOM 677 N N . SER A 1 89 ? 20.248 13.635 -20.099 1.00 48.94 89 SER A N 1
ATOM 678 C CA . SER A 1 89 ? 21.524 13.662 -19.378 1.00 48.94 89 SER A CA 1
ATOM 679 C C . SER A 1 89 ? 22.674 14.104 -20.283 1.00 48.94 89 SER A C 1
ATOM 681 O O . SER A 1 89 ? 23.434 13.286 -20.794 1.00 48.94 89 SER A O 1
ATOM 683 N N . THR A 1 90 ? 22.847 15.416 -20.433 1.00 49.59 90 THR A N 1
ATOM 684 C CA . THR A 1 90 ? 24.193 15.984 -20.618 1.00 49.59 90 THR A CA 1
ATOM 685 C C . THR A 1 90 ? 24.499 16.784 -19.355 1.00 49.59 90 THR A C 1
ATOM 687 O O . THR A 1 90 ? 23.945 17.864 -19.165 1.00 49.59 90 THR A O 1
ATOM 690 N N . PRO A 1 91 ? 25.257 16.191 -18.420 1.00 45.88 91 PRO A N 1
ATOM 691 C CA . PRO A 1 91 ? 26.668 16.552 -18.323 1.00 45.88 91 PRO A CA 1
ATOM 692 C C . PRO A 1 91 ? 27.591 15.333 -18.161 1.00 45.88 91 PRO A C 1
ATOM 694 O O . PRO A 1 91 ? 27.197 14.275 -17.674 1.00 45.88 91 PRO A O 1
ATOM 697 N N . GLU A 1 92 ? 28.836 15.497 -18.604 1.00 50.62 92 GLU A N 1
ATOM 698 C CA . GLU A 1 92 ? 29.912 14.513 -18.500 1.00 50.62 92 GLU A CA 1
ATOM 699 C C . GLU A 1 92 ? 30.117 14.015 -17.061 1.00 50.62 92 GLU A C 1
ATOM 701 O O . GLU A 1 92 ? 30.381 14.801 -16.154 1.00 50.62 92 GLU A O 1
ATOM 706 N N . ALA A 1 93 ? 30.093 12.698 -16.858 1.00 41.75 93 ALA A N 1
ATOM 707 C CA . ALA A 1 93 ? 30.689 12.081 -15.681 1.00 41.75 93 ALA A CA 1
ATOM 708 C C . ALA A 1 93 ? 31.304 10.731 -16.064 1.00 41.75 93 ALA A C 1
ATOM 710 O O . ALA A 1 93 ? 30.641 9.823 -16.566 1.00 41.75 93 ALA A O 1
ATOM 711 N N . GLN A 1 94 ? 32.616 10.652 -15.872 1.00 42.84 94 GLN A N 1
ATOM 712 C CA . GLN A 1 94 ? 33.488 9.535 -16.210 1.00 42.84 94 GLN A CA 1
ATOM 713 C C . GLN A 1 94 ? 33.130 8.294 -15.378 1.00 42.84 94 GLN A C 1
ATOM 715 O O . GLN A 1 94 ? 33.044 8.349 -14.153 1.00 42.84 94 GLN A O 1
ATOM 720 N N . LEU A 1 95 ? 32.932 7.163 -16.056 1.00 44.06 95 LEU A N 1
ATOM 721 C CA . LEU A 1 95 ? 32.635 5.872 -15.440 1.00 44.06 95 LEU A CA 1
ATOM 722 C C . LEU A 1 95 ? 33.926 5.203 -14.952 1.00 44.06 95 LEU A C 1
ATOM 724 O O . LEU A 1 95 ? 34.692 4.661 -15.750 1.00 44.06 95 LEU A O 1
ATOM 728 N N . THR A 1 96 ? 34.133 5.178 -13.637 1.00 42.28 96 THR A N 1
ATOM 729 C CA . THR A 1 96 ? 35.104 4.283 -12.994 1.00 42.28 96 THR A CA 1
ATOM 730 C C . THR A 1 96 ? 34.454 2.912 -12.801 1.00 42.28 96 THR A C 1
ATOM 732 O O . THR A 1 96 ? 33.470 2.779 -12.077 1.00 42.28 96 THR A O 1
ATOM 735 N N . GLN A 1 97 ? 34.988 1.886 -13.466 1.00 44.22 97 GLN A N 1
ATOM 736 C CA . GLN A 1 97 ? 34.559 0.491 -13.315 1.00 44.22 97 GLN A CA 1
ATOM 737 C C . GLN A 1 97 ? 35.128 -0.111 -12.018 1.00 44.22 97 GLN A C 1
ATOM 739 O O . GLN A 1 97 ? 36.344 -0.042 -11.828 1.00 44.22 97 GLN A O 1
ATOM 744 N N . PRO A 1 98 ? 34.327 -0.768 -11.159 1.00 43.19 98 PRO A N 1
ATOM 745 C CA . PRO A 1 98 ? 34.865 -1.645 -10.131 1.00 43.19 98 PRO A CA 1
ATOM 746 C C . PRO A 1 98 ? 35.020 -3.075 -10.670 1.00 43.19 98 PRO A C 1
ATOM 748 O O . PRO A 1 98 ? 34.103 -3.663 -11.245 1.00 43.19 98 PRO A O 1
ATOM 751 N N . SER A 1 99 ? 36.213 -3.630 -10.479 1.00 40.50 99 SER A N 1
ATOM 752 C CA . SER A 1 99 ? 36.585 -5.001 -10.807 1.00 40.50 99 SER A CA 1
ATOM 753 C C . SER A 1 99 ? 35.909 -6.008 -9.868 1.00 40.50 99 SER A C 1
ATOM 755 O O . SER A 1 99 ? 35.921 -5.865 -8.647 1.00 40.50 99 SER A O 1
ATOM 757 N N . LEU A 1 100 ? 35.339 -7.067 -10.446 1.00 53.00 100 LEU A N 1
ATOM 758 C CA . LEU A 1 100 ? 34.773 -8.196 -9.710 1.00 53.00 100 LEU A CA 1
ATOM 759 C C . LEU A 1 100 ? 35.843 -9.276 -9.536 1.00 53.00 100 LEU A C 1
ATOM 761 O O . LEU A 1 100 ? 36.129 -10.031 -10.465 1.00 53.00 100 LEU A O 1
ATOM 765 N N . GLN A 1 101 ? 36.416 -9.376 -8.336 1.00 43.75 101 GLN A N 1
ATOM 766 C CA . GLN A 1 101 ? 37.262 -10.504 -7.952 1.00 43.75 101 GLN A CA 1
ATOM 767 C C . GLN A 1 101 ? 36.756 -11.138 -6.650 1.00 43.75 101 GLN A C 1
ATOM 769 O O . GLN A 1 101 ? 37.121 -10.743 -5.554 1.00 43.75 101 GLN A O 1
ATOM 774 N N . ASN A 1 102 ? 35.872 -12.120 -6.844 1.00 42.59 102 ASN A N 1
ATOM 775 C CA . ASN A 1 102 ? 35.755 -13.408 -6.153 1.00 42.59 102 ASN A CA 1
ATOM 776 C C . ASN A 1 102 ? 36.066 -13.487 -4.642 1.00 42.59 102 ASN A C 1
ATOM 778 O O . ASN A 1 102 ? 37.206 -13.302 -4.237 1.00 42.59 102 ASN A O 1
ATOM 782 N N . SER A 1 103 ? 35.112 -13.995 -3.851 1.00 41.91 103 SER A N 1
ATOM 783 C CA . SER A 1 103 ? 35.312 -15.169 -2.973 1.00 41.91 103 SER A CA 1
ATOM 784 C C . SER A 1 103 ? 34.131 -15.306 -2.017 1.00 41.91 103 SER A C 1
ATOM 786 O O . SER A 1 103 ? 33.998 -14.470 -1.151 1.00 41.91 103 SER A O 1
ATOM 788 N N . ARG A 1 104 ? 33.294 -16.343 -2.166 1.00 51.38 104 ARG A N 1
ATOM 789 C CA . ARG A 1 104 ? 32.597 -17.156 -1.126 1.00 51.38 104 ARG A CA 1
ATOM 790 C C . ARG A 1 104 ? 31.880 -16.515 0.096 1.00 51.38 104 ARG A C 1
ATOM 792 O O . ARG A 1 104 ? 31.187 -17.242 0.796 1.00 51.38 104 ARG A O 1
ATOM 799 N N . ILE A 1 105 ? 31.938 -15.205 0.326 1.00 53.31 105 ILE A N 1
ATOM 800 C CA . ILE A 1 105 ? 31.187 -14.439 1.341 1.00 53.31 105 ILE A CA 1
ATOM 801 C C . ILE A 1 105 ? 29.764 -14.073 0.881 1.00 53.31 105 ILE A C 1
ATOM 803 O O . ILE A 1 105 ? 28.936 -13.662 1.691 1.00 53.31 105 ILE A O 1
ATOM 807 N N . HIS A 1 106 ? 29.441 -14.284 -0.400 1.00 44.81 106 HIS A N 1
ATOM 808 C CA . HIS A 1 106 ? 28.139 -13.940 -0.986 1.00 44.81 106 HIS A CA 1
ATOM 809 C C . HIS A 1 106 ? 26.964 -14.794 -0.493 1.00 44.81 106 HIS A C 1
ATOM 811 O O . HIS A 1 106 ? 25.825 -14.360 -0.617 1.00 44.81 106 HIS A O 1
ATOM 817 N N . THR A 1 107 ? 27.200 -15.971 0.091 1.00 52.31 107 THR A N 1
ATOM 818 C CA . THR A 1 107 ? 26.094 -16.838 0.534 1.00 52.31 107 THR A CA 1
ATOM 819 C C . THR A 1 107 ? 25.536 -16.430 1.902 1.00 52.31 107 THR A C 1
ATOM 821 O O . THR A 1 107 ? 24.357 -16.635 2.160 1.00 52.31 107 THR A O 1
ATOM 824 N N . VAL A 1 108 ? 26.338 -15.795 2.767 1.00 49.34 108 VAL A N 1
ATOM 825 C CA . VAL A 1 108 ? 25.874 -15.305 4.085 1.00 49.34 108 VAL A CA 1
ATOM 826 C C . VAL A 1 108 ? 25.341 -13.866 3.991 1.00 49.34 108 VAL A C 1
ATOM 828 O O . VAL A 1 108 ? 24.412 -13.499 4.704 1.00 49.34 108 VAL A O 1
ATOM 831 N N . LEU A 1 109 ? 25.835 -13.072 3.034 1.00 48.38 109 LEU A N 1
ATOM 832 C CA . LEU A 1 109 ? 25.334 -11.725 2.726 1.00 48.38 109 LEU A CA 1
ATOM 833 C C . LEU A 1 109 ? 24.120 -11.725 1.767 1.00 48.38 109 LEU A C 1
ATOM 835 O O . LEU A 1 109 ? 23.771 -10.687 1.222 1.00 48.38 109 LEU A O 1
ATOM 839 N N . ALA A 1 110 ? 23.471 -12.864 1.518 1.00 52.72 110 ALA A N 1
ATOM 840 C CA . ALA A 1 110 ? 22.273 -12.914 0.672 1.00 52.72 110 ALA A CA 1
ATOM 841 C C . ALA A 1 110 ? 20.973 -12.620 1.448 1.00 52.72 110 ALA A C 1
ATOM 843 O O . ALA A 1 110 ? 19.963 -12.295 0.835 1.00 52.72 110 ALA A O 1
ATOM 844 N N . ILE A 1 111 ? 20.998 -12.692 2.787 1.00 52.41 111 ILE A N 1
ATOM 845 C CA . ILE A 1 111 ? 19.799 -12.515 3.629 1.00 52.41 111 ILE A CA 1
ATOM 846 C C . ILE A 1 111 ? 19.805 -11.163 4.376 1.00 52.41 111 ILE A C 1
ATOM 848 O O . ILE A 1 111 ? 18.748 -10.638 4.699 1.00 52.41 111 ILE A O 1
ATOM 852 N N . ALA A 1 112 ? 20.969 -10.531 4.584 1.00 50.53 112 ALA A N 1
ATOM 853 C CA . ALA A 1 112 ? 21.069 -9.231 5.273 1.00 50.53 112 ALA A CA 1
ATOM 854 C C . ALA A 1 112 ? 21.194 -8.006 4.336 1.00 50.53 112 ALA A C 1
ATOM 856 O O . ALA A 1 112 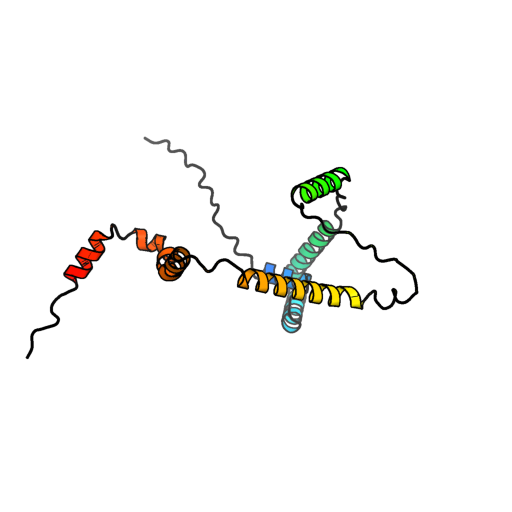? 21.061 -6.868 4.784 1.00 50.53 112 ALA A O 1
ATOM 857 N N . ALA A 1 113 ? 21.450 -8.209 3.040 1.00 52.16 113 ALA A N 1
ATOM 858 C CA . ALA A 1 113 ? 21.674 -7.120 2.087 1.00 52.16 113 ALA A CA 1
ATOM 859 C C . ALA A 1 113 ? 20.428 -6.287 1.700 1.00 52.16 113 ALA A C 1
ATOM 861 O O . ALA A 1 113 ? 20.586 -5.071 1.567 1.00 52.16 113 ALA A O 1
ATOM 862 N N . 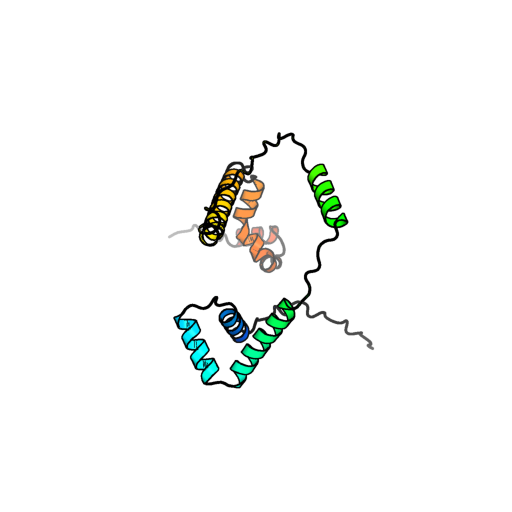PRO A 1 114 ? 19.201 -6.836 1.544 1.00 52.50 114 PRO A N 1
ATOM 863 C CA . PRO A 1 114 ? 18.077 -6.004 1.103 1.00 52.50 114 PRO A CA 1
ATOM 864 C C . PRO A 1 114 ? 17.603 -5.029 2.194 1.00 52.50 114 PRO A C 1
ATOM 866 O O . PRO A 1 114 ? 17.249 -3.895 1.886 1.00 52.50 114 PRO A O 1
ATOM 869 N N . ALA A 1 115 ? 17.690 -5.406 3.475 1.00 54.00 115 ALA A N 1
ATOM 870 C CA . ALA A 1 115 ? 17.279 -4.543 4.586 1.00 54.00 115 ALA A CA 1
ATOM 871 C C . ALA A 1 115 ? 18.208 -3.324 4.784 1.00 54.00 115 ALA A C 1
ATOM 873 O O . ALA A 1 115 ? 17.756 -2.235 5.141 1.00 54.00 115 ALA A O 1
ATOM 874 N N . LEU A 1 116 ? 19.509 -3.477 4.516 1.00 54.47 116 LEU A N 1
ATOM 875 C CA . LEU A 1 116 ? 20.485 -2.391 4.660 1.00 54.47 116 LEU A CA 1
ATOM 876 C C . LEU A 1 116 ? 20.526 -1.471 3.426 1.00 54.47 116 LEU A C 1
ATOM 878 O O . LEU A 1 116 ? 20.777 -0.274 3.554 1.00 54.47 116 LEU A O 1
ATOM 882 N N . LEU A 1 117 ? 20.214 -1.995 2.236 1.00 57.56 117 LEU A N 1
ATOM 883 C CA . LEU A 1 117 ? 20.110 -1.189 1.018 1.00 57.56 117 LEU A CA 1
ATOM 884 C C . LEU A 1 117 ? 18.868 -0.279 1.039 1.00 57.56 117 LEU A C 1
ATOM 886 O O . LEU A 1 117 ? 18.973 0.890 0.677 1.00 57.56 117 LEU A O 1
ATOM 890 N N . CYS A 1 118 ? 17.719 -0.765 1.526 1.00 58.25 118 CYS A N 1
ATOM 891 C CA . CYS A 1 118 ? 16.503 0.051 1.648 1.00 58.25 118 CYS A CA 1
ATOM 892 C C . CYS A 1 118 ? 16.667 1.219 2.635 1.00 58.25 118 CYS A C 1
ATOM 894 O O . CYS A 1 118 ? 16.231 2.332 2.342 1.00 58.25 118 CYS A O 1
ATOM 896 N N . THR A 1 119 ? 17.348 1.012 3.767 1.00 57.53 119 THR A N 1
ATOM 897 C CA . THR A 1 119 ? 17.607 2.096 4.731 1.00 57.53 119 THR A CA 1
ATOM 898 C C . THR A 1 119 ? 18.631 3.103 4.207 1.00 57.53 119 THR A C 1
ATOM 900 O O . THR A 1 119 ? 18.435 4.304 4.375 1.00 57.53 119 THR A O 1
ATOM 903 N N . ALA A 1 120 ? 19.674 2.654 3.500 1.00 63.62 120 ALA A N 1
ATOM 904 C CA . ALA A 1 120 ? 20.647 3.549 2.876 1.00 63.62 120 ALA A CA 1
ATOM 905 C C . ALA A 1 120 ? 20.027 4.393 1.747 1.00 63.62 120 ALA A C 1
ATOM 907 O O . ALA A 1 120 ? 20.277 5.594 1.683 1.00 63.62 120 ALA A O 1
ATOM 908 N N . VAL A 1 121 ? 19.177 3.807 0.896 1.00 70.75 121 VAL A N 1
ATOM 909 C CA . VAL A 1 121 ? 18.461 4.546 -0.161 1.00 70.75 121 VAL A CA 1
ATOM 910 C C . VAL A 1 121 ? 17.447 5.521 0.439 1.00 70.75 121 VAL A C 1
ATOM 912 O O . VAL A 1 121 ? 17.390 6.667 -0.000 1.00 70.75 121 VAL A O 1
ATOM 915 N N . GLY A 1 122 ? 16.707 5.122 1.478 1.00 67.06 122 GLY A N 1
ATOM 916 C CA . GLY A 1 122 ? 15.805 6.022 2.202 1.00 67.06 122 GLY A CA 1
ATOM 917 C C . GLY A 1 122 ? 16.543 7.190 2.866 1.00 67.06 122 GLY A C 1
ATOM 918 O O . GLY A 1 122 ? 16.112 8.338 2.762 1.00 67.06 122 GLY A O 1
ATOM 919 N N . PHE A 1 123 ? 17.699 6.935 3.483 1.00 79.31 123 PHE A N 1
ATOM 920 C CA . PHE A 1 123 ? 18.523 7.971 4.111 1.00 79.31 123 PHE A CA 1
ATOM 921 C C . PHE A 1 123 ? 19.157 8.920 3.083 1.00 79.31 123 PHE A C 1
ATOM 923 O O . PHE A 1 123 ? 19.149 10.133 3.270 1.00 79.31 123 PHE A O 1
ATOM 930 N N . ILE A 1 124 ? 19.656 8.395 1.961 1.00 83.50 124 ILE A N 1
ATOM 931 C CA . ILE A 1 124 ? 20.208 9.215 0.874 1.00 83.50 124 ILE A CA 1
ATOM 932 C C . ILE A 1 124 ? 19.096 10.030 0.204 1.00 83.50 124 ILE A C 1
ATOM 934 O O . ILE A 1 124 ? 19.270 11.223 -0.019 1.00 83.50 124 ILE A O 1
ATOM 938 N N . GLY A 1 125 ? 17.935 9.427 -0.063 1.00 79.56 125 GLY A N 1
ATOM 939 C CA . GLY A 1 125 ? 16.784 10.115 -0.647 1.00 79.56 125 GLY A CA 1
ATOM 940 C C . GLY A 1 125 ? 16.247 11.233 0.247 1.00 79.56 125 GLY A C 1
ATOM 941 O O . GLY A 1 125 ? 15.996 12.333 -0.236 1.00 79.56 125 GLY A O 1
ATOM 942 N N . THR A 1 126 ? 16.142 10.997 1.557 1.00 78.62 126 THR A N 1
ATOM 943 C CA . THR A 1 126 ? 15.737 12.035 2.523 1.00 78.62 126 THR A CA 1
ATOM 944 C C . THR A 1 126 ? 16.799 13.119 2.688 1.00 78.62 126 THR A C 1
ATOM 946 O O . THR A 1 126 ? 16.443 14.293 2.736 1.00 78.62 126 THR A O 1
ATOM 949 N N . ALA A 1 127 ? 18.091 12.777 2.701 1.00 79.88 127 ALA A N 1
ATOM 950 C CA . ALA A 1 127 ? 19.173 13.761 2.759 1.00 79.88 127 ALA A CA 1
ATOM 951 C C . ALA A 1 127 ? 19.220 14.647 1.503 1.00 79.88 127 ALA A C 1
ATOM 953 O O . ALA A 1 127 ? 19.315 15.867 1.626 1.00 79.88 127 ALA A O 1
ATOM 954 N N . ILE A 1 128 ? 19.090 14.054 0.309 1.00 83.75 128 ILE A N 1
ATOM 955 C CA . ILE A 1 128 ? 19.018 14.790 -0.962 1.00 83.75 128 ILE A CA 1
ATOM 956 C C . ILE A 1 128 ? 17.743 15.633 -1.013 1.00 83.75 128 ILE A C 1
ATOM 958 O O . ILE A 1 128 ? 17.813 16.804 -1.364 1.00 83.75 128 ILE A O 1
ATOM 962 N N . GLY A 1 129 ? 16.589 15.082 -0.626 1.00 80.12 129 GLY A N 1
ATOM 963 C CA . GLY A 1 129 ? 15.326 15.821 -0.583 1.00 80.12 129 GLY A CA 1
ATOM 964 C C . GLY A 1 129 ? 15.374 17.019 0.369 1.00 80.12 129 GLY A C 1
ATOM 965 O O . GLY A 1 129 ? 14.898 18.097 0.023 1.00 80.12 129 GLY A O 1
ATOM 966 N N . LEU A 1 130 ? 16.005 16.866 1.538 1.00 79.81 130 LEU A N 1
ATOM 967 C CA . LEU A 1 130 ? 16.179 17.952 2.503 1.00 79.81 130 LEU A CA 1
ATOM 968 C C . LEU A 1 130 ? 17.168 19.015 2.003 1.00 79.81 130 LEU A C 1
ATOM 970 O O . LEU A 1 130 ? 16.946 20.202 2.231 1.00 79.81 130 LEU A O 1
ATOM 974 N N . ASP A 1 131 ? 18.246 18.617 1.326 1.00 80.25 131 ASP A N 1
ATOM 975 C CA . ASP A 1 131 ? 19.206 19.551 0.727 1.00 80.25 131 ASP A CA 1
ATOM 976 C C . ASP A 1 131 ? 18.577 20.347 -0.427 1.00 80.25 131 ASP A C 1
ATOM 978 O O . ASP A 1 131 ? 18.696 21.572 -0.485 1.00 80.25 131 ASP A O 1
ATOM 982 N N . LEU A 1 132 ? 17.796 19.675 -1.278 1.00 76.56 132 LEU A N 1
ATOM 983 C CA . LEU A 1 132 ? 17.024 20.320 -2.337 1.00 76.56 132 LEU A CA 1
ATOM 984 C C . LEU A 1 132 ? 15.963 21.268 -1.769 1.00 76.56 132 LEU A C 1
ATOM 986 O O . LEU A 1 132 ? 15.765 22.346 -2.316 1.00 76.56 132 LEU A O 1
ATOM 990 N N . ALA A 1 133 ? 15.317 20.905 -0.657 1.00 74.50 133 ALA A N 1
ATOM 991 C CA . ALA A 1 133 ? 14.359 21.767 0.032 1.00 74.50 133 ALA A CA 1
ATOM 992 C C . ALA A 1 133 ? 15.025 22.977 0.709 1.00 74.50 133 ALA A C 1
ATOM 994 O O . ALA A 1 133 ? 14.434 24.051 0.762 1.00 74.50 133 ALA A O 1
ATOM 995 N N . ARG A 1 134 ? 16.262 22.838 1.206 1.00 72.62 134 ARG A N 1
ATOM 996 C CA . ARG A 1 134 ? 17.040 23.958 1.770 1.00 72.62 134 ARG A CA 1
ATOM 997 C C . ARG A 1 134 ? 17.519 24.934 0.702 1.00 72.62 134 ARG A C 1
ATOM 999 O O . ARG A 1 134 ? 17.541 26.134 0.955 1.00 72.62 134 ARG A O 1
ATOM 1006 N N . ASN A 1 135 ? 17.894 24.414 -0.463 1.00 70.75 135 ASN A N 1
ATOM 1007 C CA . ASN A 1 135 ? 18.314 25.204 -1.618 1.00 70.75 135 ASN A CA 1
ATOM 1008 C C . ASN A 1 135 ? 17.141 25.587 -2.532 1.00 70.75 135 ASN A C 1
ATOM 1010 O O . ASN A 1 135 ? 17.354 26.212 -3.574 1.00 70.75 135 ASN A O 1
ATOM 1014 N N . ALA A 1 136 ? 15.911 25.217 -2.163 1.00 70.69 136 ALA A N 1
ATOM 1015 C CA . ALA A 1 136 ? 14.727 25.621 -2.890 1.00 70.69 136 ALA A CA 1
ATOM 1016 C C . ALA A 1 136 ? 14.639 27.155 -2.881 1.00 70.69 136 ALA A C 1
ATOM 1018 O O . ALA A 1 136 ? 14.952 27.785 -1.863 1.00 70.69 136 ALA A O 1
ATOM 1019 N N . PRO A 1 137 ? 14.220 27.775 -3.998 1.00 70.19 137 PRO A N 1
ATOM 1020 C CA . PRO A 1 137 ? 13.970 29.206 -4.030 1.00 70.19 137 PRO A CA 1
ATOM 1021 C C . PRO A 1 137 ? 13.051 29.573 -2.866 1.00 70.19 137 PRO A C 1
ATOM 1023 O O . PRO A 1 137 ? 12.015 28.932 -2.673 1.00 70.19 137 PRO A O 1
ATOM 1026 N N . ALA A 1 138 ? 13.448 30.571 -2.072 1.00 69.50 138 ALA A N 1
ATOM 1027 C CA . ALA A 1 138 ? 12.614 31.061 -0.985 1.00 69.50 138 ALA A CA 1
ATOM 1028 C C . ALA A 1 138 ? 11.216 31.365 -1.537 1.00 69.50 138 ALA A C 1
ATOM 1030 O O . ALA A 1 138 ? 11.108 31.994 -2.594 1.00 69.50 138 ALA A O 1
ATOM 1031 N N . ALA A 1 139 ? 10.183 30.881 -0.835 1.00 70.56 139 ALA A N 1
ATOM 1032 C CA . ALA A 1 139 ? 8.787 31.067 -1.214 1.00 70.56 139 ALA A CA 1
ATOM 1033 C C . ALA A 1 139 ? 8.574 32.512 -1.665 1.00 70.56 139 ALA A C 1
ATOM 1035 O O . ALA A 1 139 ? 8.964 33.452 -0.958 1.00 70.56 139 ALA A O 1
ATOM 1036 N N . THR A 1 140 ? 8.026 32.687 -2.865 1.00 80.44 140 THR A N 1
ATOM 1037 C CA . THR A 1 140 ? 7.865 34.028 -3.408 1.00 80.44 140 THR A CA 1
ATOM 1038 C C . THR A 1 140 ? 6.919 34.821 -2.499 1.00 80.44 140 THR A C 1
ATOM 1040 O O . THR A 1 140 ? 6.084 34.232 -1.803 1.00 80.44 140 THR A O 1
ATOM 1043 N N . PRO A 1 141 ? 6.997 36.163 -2.482 1.00 78.94 141 PRO A N 1
ATOM 1044 C CA . PRO A 1 141 ? 6.062 36.977 -1.703 1.00 78.94 141 PRO A CA 1
ATOM 1045 C C . PRO A 1 141 ? 4.592 36.658 -2.026 1.00 78.94 141 PRO A C 1
ATOM 1047 O O . PRO A 1 141 ? 3.724 36.780 -1.167 1.00 78.94 141 PRO A O 1
ATOM 1050 N N . GLN A 1 142 ? 4.324 36.201 -3.252 1.00 79.44 142 GLN A N 1
ATOM 1051 C CA . GLN A 1 142 ? 3.005 35.782 -3.706 1.00 79.44 142 GLN A CA 1
ATOM 1052 C C . GLN A 1 142 ? 2.577 34.435 -3.105 1.00 79.44 142 GLN A C 1
ATOM 1054 O O . GLN A 1 142 ? 1.439 34.308 -2.659 1.00 79.44 142 GLN A O 1
ATOM 1059 N N . ASP A 1 143 ? 3.487 33.464 -2.999 1.00 80.19 143 ASP A N 1
ATOM 1060 C CA . ASP A 1 143 ? 3.215 32.178 -2.338 1.00 80.19 143 ASP A CA 1
ATOM 1061 C C . ASP A 1 143 ? 2.903 32.374 -0.850 1.00 80.19 143 ASP A C 1
ATOM 1063 O O . ASP A 1 143 ? 1.991 31.749 -0.310 1.00 80.19 143 ASP A O 1
ATOM 1067 N N . GLN A 1 144 ? 3.603 33.303 -0.190 1.00 79.62 144 GLN A N 1
ATOM 1068 C CA . GLN A 1 144 ? 3.309 33.666 1.199 1.00 79.62 144 GLN A CA 1
ATOM 1069 C C . GLN A 1 144 ? 1.915 34.283 1.352 1.00 79.62 144 GLN A C 1
ATOM 1071 O O . GLN A 1 144 ? 1.203 33.953 2.299 1.00 79.62 144 GLN A O 1
ATOM 1076 N N . GLN A 1 145 ? 1.496 35.137 0.413 1.00 81.56 145 GLN A N 1
ATOM 1077 C CA . GLN A 1 145 ? 0.143 35.698 0.413 1.00 81.56 145 GLN A CA 1
ATOM 1078 C C . GLN A 1 145 ? -0.925 34.628 0.162 1.00 81.56 145 GLN A C 1
ATOM 1080 O O . GLN A 1 145 ? -1.981 34.669 0.790 1.00 81.56 145 GLN A O 1
ATOM 1085 N N . LEU A 1 146 ? -0.668 33.658 -0.716 1.00 84.62 146 LEU A N 1
ATOM 1086 C CA . LEU A 1 146 ? -1.589 32.545 -0.965 1.00 84.62 146 LEU A CA 1
ATOM 1087 C C . LEU A 1 146 ? -1.736 31.649 0.269 1.00 84.62 146 LEU A C 1
ATOM 1089 O O . LEU A 1 146 ? -2.853 31.290 0.628 1.00 84.62 146 LEU A O 1
ATOM 1093 N N . LEU A 1 147 ? -0.630 31.350 0.956 1.00 85.06 147 LEU A N 1
ATOM 1094 C CA . LEU A 1 147 ? -0.636 30.570 2.196 1.00 85.06 147 LEU A CA 1
ATOM 1095 C C . LEU A 1 147 ? -1.337 31.309 3.340 1.00 85.06 147 LEU A C 1
ATOM 1097 O O . LEU A 1 147 ? -2.089 30.703 4.098 1.00 85.06 147 LEU A O 1
ATOM 1101 N N . GLN A 1 148 ? -1.137 32.622 3.452 1.00 86.38 148 GLN A N 1
ATOM 1102 C CA . GLN A 1 148 ? -1.810 33.431 4.467 1.00 86.38 148 GLN A CA 1
ATOM 1103 C C . GLN A 1 148 ? -3.326 33.496 4.238 1.00 86.38 148 GLN A C 1
ATOM 1105 O O . GLN A 1 148 ? -4.093 33.525 5.197 1.00 86.38 148 GLN A O 1
ATOM 1110 N N . ASN A 1 149 ? -3.754 33.474 2.975 1.00 87.31 149 ASN A N 1
ATOM 1111 C CA . ASN A 1 149 ? -5.162 33.466 2.585 1.00 87.31 149 ASN A CA 1
ATOM 1112 C C . ASN A 1 149 ? -5.690 32.052 2.293 1.00 87.31 149 ASN A C 1
ATOM 1114 O O . ASN A 1 149 ? -6.733 31.911 1.654 1.00 87.31 149 ASN A O 1
ATOM 1118 N N . PHE A 1 150 ? -4.996 31.003 2.748 1.00 87.06 150 PHE A N 1
ATOM 1119 C CA . PHE A 1 150 ? -5.364 29.620 2.443 1.00 87.06 150 PHE A CA 1
ATOM 1120 C C . PHE A 1 150 ? -6.780 29.281 2.914 1.00 87.06 150 PHE A C 1
ATOM 1122 O O . PHE A 1 150 ? -7.531 28.659 2.172 1.00 87.06 150 PHE A O 1
ATOM 1129 N N . ASP A 1 151 ? -7.178 29.762 4.092 1.00 83.25 151 ASP A N 1
ATOM 1130 C CA . ASP A 1 151 ? -8.523 29.546 4.642 1.00 83.25 151 ASP A CA 1
ATOM 1131 C C . ASP A 1 151 ? -9.626 30.170 3.760 1.00 83.25 151 ASP A C 1
ATOM 1133 O O . ASP A 1 151 ? -10.679 29.574 3.522 1.00 83.25 151 ASP A O 1
ATOM 1137 N N . LEU A 1 152 ? -9.345 31.337 3.167 1.00 82.19 152 LEU A N 1
ATOM 1138 C CA . LEU A 1 152 ? -10.246 31.994 2.214 1.00 82.19 152 LEU A CA 1
ATOM 1139 C C . LEU A 1 152 ? -10.343 31.217 0.896 1.00 82.19 152 LEU A C 1
ATOM 1141 O O . LEU A 1 152 ? -11.421 31.114 0.311 1.00 82.19 152 LEU A O 1
ATOM 1145 N N . LEU A 1 153 ? -9.221 30.665 0.426 1.00 81.88 153 LEU A N 1
ATOM 1146 C CA . LEU A 1 153 ? -9.170 29.847 -0.788 1.00 81.88 153 LEU A CA 1
ATOM 1147 C C . LEU A 1 153 ? -9.864 28.495 -0.585 1.00 81.88 153 LEU A C 1
ATOM 1149 O O . LEU A 1 153 ? -10.584 28.039 -1.472 1.00 81.88 153 LEU A O 1
ATOM 1153 N N . GLN A 1 154 ? -9.700 27.883 0.588 1.00 84.69 154 GLN A N 1
ATOM 1154 C CA . GLN A 1 154 ? -10.328 26.615 0.950 1.00 84.69 154 GLN A CA 1
ATOM 1155 C C . GLN A 1 154 ? -11.854 26.749 1.011 1.00 84.69 154 GLN A C 1
ATOM 1157 O O . GLN A 1 154 ? -12.576 25.905 0.487 1.00 84.69 154 GLN A O 1
ATOM 1162 N N . ASN A 1 155 ? -12.348 27.850 1.581 1.00 83.56 155 ASN A N 1
ATOM 1163 C CA . ASN A 1 155 ? -13.778 28.128 1.710 1.00 83.56 155 ASN A CA 1
ATOM 1164 C C . ASN A 1 155 ? -14.349 28.978 0.564 1.00 83.56 155 ASN A C 1
ATOM 1166 O O . ASN A 1 155 ? -15.468 29.492 0.667 1.00 83.56 155 ASN A O 1
ATOM 1170 N N . TYR A 1 156 ? -13.627 29.098 -0.554 1.00 80.69 156 TYR A N 1
ATOM 1171 C CA . TYR A 1 156 ? -14.004 29.968 -1.670 1.00 80.69 156 TYR A CA 1
ATOM 1172 C C . TYR A 1 156 ? -15.414 29.679 -2.206 1.00 80.69 156 TYR A C 1
ATOM 1174 O O . TYR A 1 156 ? -16.168 30.597 -2.527 1.00 80.69 156 TYR A O 1
ATOM 1182 N N . GLN A 1 157 ? -15.811 28.404 -2.264 1.00 75.00 157 GLN A N 1
ATOM 1183 C CA . GLN A 1 157 ? -17.132 28.005 -2.757 1.00 75.00 157 GLN A CA 1
ATOM 1184 C C . GLN A 1 157 ? -18.273 28.452 -1.828 1.00 75.00 157 GLN A C 1
ATOM 1186 O O . GLN A 1 157 ? -19.334 28.837 -2.319 1.00 75.00 157 GLN A O 1
ATOM 1191 N N . ASN A 1 158 ? -18.034 28.488 -0.514 1.00 77.75 158 ASN A N 1
ATOM 1192 C CA . ASN A 1 158 ? -18.989 28.997 0.473 1.00 77.75 158 ASN A CA 1
ATOM 1193 C C . ASN A 1 158 ? -19.043 30.533 0.461 1.00 77.75 158 ASN A C 1
ATOM 1195 O O . ASN A 1 158 ? -20.114 31.121 0.598 1.00 77.75 158 ASN A O 1
ATOM 1199 N N . MET A 1 159 ? -17.905 31.192 0.223 1.00 69.81 159 MET A N 1
ATOM 1200 C CA . MET A 1 159 ? -17.806 32.655 0.147 1.00 69.81 159 MET A CA 1
ATOM 1201 C C . MET A 1 159 ? -18.300 33.247 -1.181 1.00 69.81 159 MET A C 1
ATOM 1203 O O . MET A 1 159 ? -18.599 34.437 -1.235 1.00 69.81 159 MET A O 1
ATOM 1207 N N . ARG A 1 160 ? -18.466 32.437 -2.238 1.00 68.81 160 ARG A N 1
ATOM 1208 C CA . ARG A 1 160 ? -18.985 32.872 -3.552 1.00 68.81 160 ARG A CA 1
ATOM 1209 C C . ARG A 1 160 ? -20.395 33.480 -3.486 1.00 68.81 160 ARG A C 1
ATOM 1211 O O . ARG A 1 160 ? -20.803 34.179 -4.406 1.00 68.81 160 ARG A O 1
ATOM 1218 N N . GLN A 1 161 ? -21.148 33.219 -2.418 1.00 71.94 161 GLN A N 1
ATOM 1219 C CA . GLN A 1 161 ? -22.481 33.799 -2.216 1.00 71.94 161 GLN A CA 1
ATOM 1220 C C . GLN A 1 161 ? -22.434 35.282 -1.818 1.00 71.94 161 GLN A C 1
ATOM 1222 O O . GLN A 1 161 ? -23.455 35.966 -1.882 1.00 71.94 161 GLN A O 1
ATOM 1227 N N . ILE A 1 162 ? -21.263 35.787 -1.422 1.00 70.56 162 ILE A N 1
ATOM 1228 C CA . ILE A 1 162 ? -21.057 37.202 -1.130 1.00 70.56 162 ILE A CA 1
ATOM 1229 C C . ILE A 1 162 ? -20.886 37.930 -2.475 1.00 70.56 162 ILE A C 1
ATOM 1231 O O . ILE A 1 162 ? -19.931 37.633 -3.193 1.00 70.56 162 ILE A O 1
ATOM 1235 N N . PRO A 1 163 ? -21.782 38.868 -2.837 1.00 65.19 163 PRO A N 1
ATOM 1236 C CA . PRO A 1 163 ? -21.850 39.391 -4.200 1.00 65.19 163 PRO A CA 1
ATOM 1237 C C . PRO A 1 163 ? -20.612 40.172 -4.638 1.00 65.19 163 PRO A C 1
ATOM 1239 O O . PRO A 1 163 ? -20.229 40.076 -5.799 1.00 65.19 163 PRO A O 1
ATOM 1242 N N . ASP A 1 164 ? -20.020 40.976 -3.743 1.00 75.00 164 ASP A N 1
ATOM 1243 C CA . ASP A 1 164 ? -18.874 41.808 -4.109 1.00 75.00 164 ASP A CA 1
ATOM 1244 C C . ASP A 1 164 ? -18.106 42.394 -2.910 1.00 75.00 164 ASP A C 1
ATOM 1246 O O . ASP A 1 164 ? -18.638 42.537 -1.805 1.00 75.00 164 ASP A O 1
ATOM 1250 N N . ALA A 1 165 ? -16.864 42.825 -3.139 1.00 75.38 165 ALA A N 1
ATOM 1251 C CA . ALA A 1 165 ? -16.034 43.451 -2.101 1.00 75.38 165 ALA A CA 1
ATOM 1252 C C . ALA A 1 165 ? -16.608 44.800 -1.616 1.00 75.38 165 ALA A C 1
ATOM 1254 O O . ALA A 1 165 ? -16.471 45.159 -0.444 1.00 75.38 1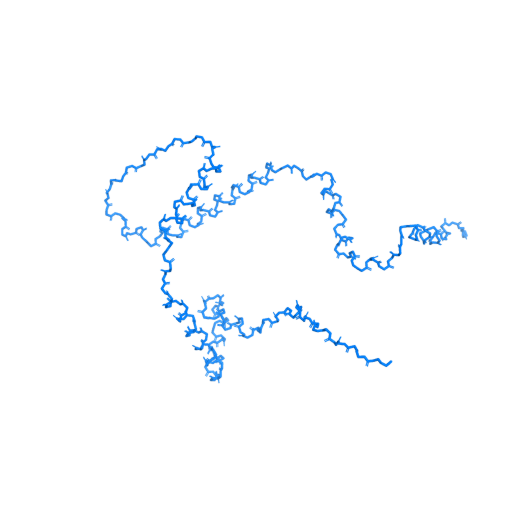65 ALA A O 1
ATOM 1255 N N . GLN A 1 166 ? -17.303 45.533 -2.497 1.00 74.94 166 GLN A N 1
ATOM 1256 C CA . GLN A 1 166 ? -17.972 46.793 -2.148 1.00 74.94 166 GLN A CA 1
ATOM 1257 C C . GLN A 1 166 ? -19.126 46.587 -1.158 1.00 74.94 166 GLN A C 1
ATOM 1259 O O . GLN A 1 166 ? -19.359 47.436 -0.299 1.00 74.94 166 GLN A O 1
ATOM 1264 N N . PHE A 1 167 ? -19.814 45.446 -1.240 1.00 77.12 167 PHE A N 1
ATOM 1265 C CA . PHE A 1 167 ? -20.888 45.085 -0.316 1.00 77.12 167 PHE A CA 1
ATOM 1266 C C . PHE A 1 167 ? -20.352 44.872 1.107 1.00 77.12 167 PHE A C 1
ATOM 1268 O O . PHE A 1 167 ? -20.919 45.397 2.063 1.00 77.12 167 PHE A O 1
ATOM 1275 N N . LEU A 1 168 ? -19.210 44.191 1.253 1.00 77.19 168 LEU A N 1
ATOM 1276 C CA . LEU A 1 168 ? -18.564 44.001 2.557 1.00 77.19 168 LEU A CA 1
ATOM 1277 C C . LEU A 1 168 ? -18.074 45.323 3.166 1.00 77.19 168 LEU A C 1
ATOM 1279 O O . LEU A 1 168 ? -18.190 45.521 4.373 1.00 77.19 168 LEU A O 1
ATOM 1283 N N . GLN A 1 169 ? -17.583 46.257 2.344 1.00 79.00 169 GLN A N 1
ATOM 1284 C CA . GLN A 1 169 ? -17.218 47.600 2.811 1.00 79.00 169 GLN A CA 1
ATOM 1285 C C . GLN A 1 169 ? -18.436 48.400 3.274 1.00 79.00 169 GLN A C 1
ATOM 1287 O O . GLN A 1 169 ? -18.368 49.088 4.289 1.00 79.00 169 GLN A O 1
ATOM 1292 N N . GLN A 1 170 ? -19.558 48.305 2.558 1.00 80.62 170 GLN A N 1
ATOM 1293 C CA . GLN A 1 170 ? -20.806 48.931 2.989 1.00 80.62 170 GLN A CA 1
ATOM 1294 C C . GLN A 1 170 ? -21.284 48.338 4.315 1.00 80.62 170 GLN A C 1
ATOM 1296 O O . GLN A 1 170 ? -21.615 49.110 5.210 1.00 80.62 170 GLN A O 1
ATOM 1301 N N . LEU A 1 171 ? -21.219 47.011 4.480 1.00 80.19 171 LEU A N 1
ATOM 1302 C CA . LEU A 1 171 ? -21.601 46.339 5.721 1.00 80.19 171 LEU A CA 1
ATOM 1303 C C . LEU A 1 171 ? -20.712 46.759 6.905 1.00 80.19 171 LEU A C 1
ATOM 1305 O O . LEU A 1 171 ? -21.237 47.133 7.950 1.00 80.19 171 LEU A O 1
ATOM 1309 N N . ALA A 1 172 ? -19.387 46.791 6.729 1.00 80.94 172 ALA A N 1
ATOM 1310 C CA . ALA A 1 172 ? -18.442 47.221 7.767 1.00 80.94 172 ALA A CA 1
ATOM 1311 C C . ALA A 1 172 ? -18.616 48.700 8.159 1.00 80.94 172 ALA A C 1
ATOM 1313 O O . ALA A 1 172 ? -18.527 49.062 9.334 1.00 80.94 172 ALA A O 1
ATOM 1314 N N . ASN A 1 173 ? -18.918 49.558 7.180 1.00 81.69 173 ASN A N 1
ATOM 1315 C CA . ASN A 1 173 ? -19.221 50.966 7.433 1.00 81.69 173 ASN A CA 1
ATOM 1316 C C . ASN A 1 173 ? -20.572 51.141 8.149 1.00 81.69 173 ASN A C 1
ATOM 1318 O O . ASN A 1 173 ? -20.730 52.087 8.917 1.00 81.69 173 ASN A O 1
ATOM 1322 N N . THR A 1 174 ? -21.535 50.236 7.935 1.00 73.25 174 THR A N 1
ATOM 1323 C CA . THR A 1 174 ? -22.820 50.235 8.655 1.00 73.25 174 THR A CA 1
ATOM 1324 C C . THR A 1 174 ? -22.758 49.574 10.037 1.00 73.25 174 THR A C 1
ATOM 1326 O O . THR A 1 174 ? -23.489 49.997 10.928 1.00 73.25 174 THR A O 1
ATOM 1329 N N . GLU A 1 175 ? -21.864 48.603 10.254 1.00 62.66 175 GLU A N 1
ATOM 1330 C CA . GLU A 1 175 ? -21.589 47.970 11.558 1.00 62.66 175 GLU A CA 1
ATOM 1331 C C . GLU A 1 175 ? -20.628 48.773 12.448 1.00 62.66 175 GLU A C 1
ATOM 1333 O O . GLU A 1 175 ? -20.271 48.338 13.541 1.00 62.66 175 GLU A O 1
ATOM 1338 N N . SER A 1 176 ? -20.289 50.002 12.061 1.00 56.94 176 SER A N 1
ATOM 1339 C CA . SER A 1 176 ? -19.684 50.974 12.971 1.00 56.94 176 SER A CA 1
ATOM 1340 C C . SER A 1 176 ? -20.727 51.907 13.626 1.00 56.9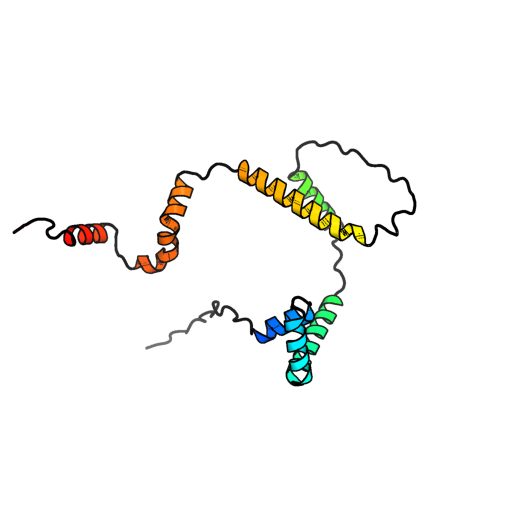4 176 SER A C 1
ATOM 1342 O O . SER A 1 176 ? -20.690 53.109 13.352 1.00 56.94 176 SER A O 1
ATOM 1344 N N . PRO A 1 177 ? -21.651 51.464 14.516 1.00 57.50 177 PRO A N 1
ATOM 1345 C CA . PRO A 1 177 ? -22.371 52.381 15.380 1.00 57.50 177 PRO A CA 1
ATOM 1346 C C . PRO A 1 177 ? -21.658 52.507 16.737 1.00 57.50 177 PRO A C 1
ATOM 1348 O O . PRO A 1 177 ? -21.673 51.613 17.575 1.00 57.50 177 PRO A O 1
ATOM 1351 N N . ASN A 1 178 ? -21.140 53.710 16.987 1.00 58.59 178 ASN A N 1
ATOM 1352 C CA . ASN A 1 178 ? -21.181 54.340 18.309 1.00 58.59 178 ASN A CA 1
ATOM 1353 C C . ASN A 1 178 ? -20.257 53.772 19.415 1.00 58.59 178 ASN A C 1
ATOM 1355 O O . ASN A 1 178 ? -20.691 53.507 20.535 1.00 58.59 178 ASN A O 1
ATOM 1359 N N . ALA A 1 179 ? -18.947 53.697 19.159 1.00 53.12 179 ALA A N 1
ATOM 1360 C CA . ALA A 1 179 ? -17.950 53.723 20.234 1.00 53.12 179 ALA A CA 1
ATOM 1361 C C . ALA A 1 179 ? -17.724 55.174 20.704 1.00 53.12 179 ALA A C 1
ATOM 1363 O O . ALA A 1 179 ? -16.719 55.800 20.373 1.00 53.12 179 ALA A O 1
ATOM 1364 N N . GLY A 1 180 ? -18.682 55.720 21.456 1.00 51.59 180 GLY A N 1
ATOM 1365 C CA . GLY A 1 180 ? -18.477 56.951 22.218 1.00 51.59 180 GLY A CA 1
ATOM 1366 C C . GLY A 1 180 ? -19.709 57.832 22.364 1.00 51.59 180 GLY A C 1
ATOM 1367 O O . GLY A 1 180 ? -19.855 58.793 21.622 1.00 51.59 180 GLY A O 1
ATOM 1368 N N . THR A 1 181 ? -20.525 57.583 23.391 1.00 45.59 181 THR A N 1
ATOM 1369 C CA . THR A 1 181 ? -21.069 58.631 24.278 1.00 45.59 181 THR A CA 1
ATOM 1370 C C . THR A 1 181 ? -21.504 57.985 25.602 1.00 45.59 181 THR A C 1
ATOM 1372 O O . THR A 1 181 ? -22.479 57.245 25.631 1.00 45.59 181 THR A O 1
ATOM 1375 N N . GLN A 1 182 ? -20.676 58.233 26.628 1.00 37.62 182 GLN A N 1
ATOM 1376 C CA . GLN A 1 182 ? -20.899 58.461 28.076 1.00 37.62 182 GLN A CA 1
ATOM 1377 C C . GLN A 1 182 ? -22.198 58.002 28.779 1.00 37.62 182 GLN A C 1
ATOM 1379 O O . GLN A 1 182 ? -23.284 57.991 28.205 1.00 37.62 182 GLN A O 1
ATOM 1384 N N . PRO A 1 183 ? -22.095 57.695 30.085 1.00 44.88 183 PRO A N 1
ATOM 1385 C CA . PRO A 1 183 ? -22.166 58.758 31.105 1.00 44.88 183 PRO A CA 1
ATOM 1386 C C . PRO A 1 183 ? -20.816 59.173 31.703 1.00 44.88 183 PRO A C 1
ATOM 1388 O O . PRO A 1 183 ? -19.898 58.326 31.772 1.00 44.88 183 PRO A O 1
#

Foldseek 3Di:
DDDDDPPPPPPVPPPPPPDVLLVLLVCLVVVVDDPVSNVVVVVVCVVDVVSVVVSVVVVVVVVVVVPDDDPDDDVVVVVVVVVVVVVVDDDDDDDDDDDDDDDDPVVVCVPVVVVVVVVVCVVVVVVVVVVCVVVPPDQPPVNVVCVVCVVCVVCVVVCVVPPDPVVVVVVVVVVPPDPDDDD

Sequence (183 aa):
MSSANPESESDDADLHETDPRLTELVAYLDGELSAEESERVEQELAAQPALRRNADGLDRTWQMLNALEDAGASGEFTKRTLASIRTVSTPEAQLTQPSLQNSRIHTVLAIAAPALLCTAVGFIGTAIGLDLARNAPAATPQDQQLLQNFDLLQNYQNMRQIPDAQFLQQLANTESPNAGTQP

Radius of gyration: 31.22 Å; chains: 1; bounding box: 83×78×59 Å

pLDDT: mean 72.83, std 18.09, range [37.16, 96.06]

Secondary structure (DSSP, 8-state):
-----------TT------HHHHHHHHHHHT-S-HHHHHHHHHHHHH-HHHHHHHHHHHHHHHHHHTS---PPPHHHHHHHHHHHHHH--S-----PPP----SGGGTTTSSHHHHHHHHHHHHHHHHHHHHHHSSPP--HHHHHHHHTHHHHHTHHHHTTS--HHHHHHHHHHS---S----